Protein AF-A0A1B8P2P5-F1 (afdb_monomer_lite)

Radius of gyration: 18.65 Å; chains: 1; bounding box: 48×24×51 Å

Sequence (98 aa):
MAVMQATIVVDISASIAFFFLERNMPNTGIHSLWDAFYWTTSQLLTISSTMPNPVTTTGEIICLILDIYAITVVSTLAGMFSAFFYRRGEERDPLHKK

Organism: Halomonas elongata (NCBI:txid2746)

Structure (mmCIF, N/CA/C/O backbone):
data_AF-A0A1B8P2P5-F1
#
_entry.id   AF-A0A1B8P2P5-F1
#
loop_
_atom_site.group_PDB
_atom_site.id
_atom_site.type_symbol
_atom_site.label_atom_id
_atom_site.label_alt_id
_atom_site.label_comp_id
_atom_site.label_asym_id
_atom_site.label_entity_id
_atom_site.label_seq_id
_atom_site.pdbx_PDB_ins_code
_atom_site.Cartn_x
_atom_site.Cartn_y
_atom_site.Cartn_z
_atom_site.occupancy
_atom_site.B_iso_or_equiv
_atom_site.auth_seq_id
_atom_site.auth_comp_id
_atom_site.auth_asym_id
_atom_site.auth_atom_id
_atom_site.pdbx_PDB_model_num
ATOM 1 N N . MET A 1 1 ? 5.582 -8.278 -12.991 1.00 75.38 1 MET A N 1
ATOM 2 C CA . MET A 1 1 ? 4.450 -9.031 -12.400 1.00 75.38 1 MET A CA 1
ATOM 3 C C . MET A 1 1 ? 4.547 -9.141 -10.882 1.00 75.38 1 MET A C 1
ATOM 5 O O . MET A 1 1 ? 3.578 -8.778 -10.236 1.00 75.38 1 MET A O 1
ATOM 9 N N . ALA A 1 2 ? 5.694 -9.534 -10.308 1.00 90.12 2 ALA A N 1
ATOM 10 C CA . ALA A 1 2 ? 5.848 -9.679 -8.851 1.00 90.12 2 ALA A CA 1
ATOM 11 C C . ALA A 1 2 ? 5.511 -8.409 -8.039 1.00 90.12 2 ALA A C 1
ATOM 13 O O . ALA A 1 2 ? 4.760 -8.497 -7.077 1.00 90.12 2 ALA A O 1
ATOM 14 N N . VAL A 1 3 ? 5.994 -7.227 -8.455 1.00 92.25 3 VAL A N 1
ATOM 15 C CA . VAL A 1 3 ? 5.692 -5.957 -7.758 1.00 92.25 3 VAL A CA 1
ATOM 16 C C . VAL A 1 3 ? 4.191 -5.671 -7.748 1.00 92.25 3 VAL A C 1
ATOM 18 O O . VAL A 1 3 ? 3.643 -5.405 -6.695 1.00 92.25 3 VAL A O 1
ATOM 21 N N . MET A 1 4 ? 3.513 -5.820 -8.889 1.00 92.38 4 MET A N 1
ATOM 22 C CA . MET A 1 4 ? 2.063 -5.618 -8.992 1.00 92.38 4 MET A CA 1
ATOM 23 C C . MET A 1 4 ? 1.281 -6.562 -8.069 1.00 92.38 4 MET A C 1
ATOM 25 O O . MET A 1 4 ? 0.372 -6.128 -7.372 1.00 92.38 4 MET A O 1
ATOM 29 N N . GLN A 1 5 ? 1.648 -7.846 -8.034 1.00 95.31 5 GLN A N 1
ATOM 30 C CA . GLN A 1 5 ? 1.027 -8.817 -7.128 1.00 95.31 5 GLN A CA 1
ATOM 31 C C . GLN A 1 5 ? 1.273 -8.446 -5.663 1.00 95.31 5 GLN A C 1
ATOM 33 O O . GLN A 1 5 ? 0.341 -8.478 -4.867 1.00 95.31 5 GLN A O 1
ATOM 38 N N . ALA A 1 6 ? 2.501 -8.046 -5.320 1.00 95.31 6 ALA A N 1
ATOM 39 C CA . ALA A 1 6 ? 2.830 -7.575 -3.982 1.00 95.31 6 ALA A CA 1
ATOM 40 C C . ALA A 1 6 ? 2.013 -6.329 -3.609 1.00 95.31 6 ALA A C 1
ATOM 42 O O . ALA A 1 6 ? 1.470 -6.286 -2.514 1.00 95.31 6 ALA A O 1
ATOM 43 N N . THR A 1 7 ? 1.850 -5.365 -4.521 1.00 96.12 7 THR A N 1
ATOM 44 C CA . THR A 1 7 ? 1.037 -4.162 -4.291 1.00 96.12 7 THR A CA 1
ATOM 45 C C . THR A 1 7 ? -0.426 -4.509 -4.045 1.00 96.12 7 THR A C 1
ATOM 47 O O . THR A 1 7 ? -1.008 -3.979 -3.110 1.00 96.12 7 THR A O 1
ATOM 50 N N . ILE A 1 8 ? -1.003 -5.446 -4.806 1.00 96.88 8 ILE A N 1
ATOM 51 C CA . ILE A 1 8 ? -2.383 -5.915 -4.586 1.00 96.88 8 ILE A CA 1
ATOM 52 C C . ILE A 1 8 ? -2.529 -6.574 -3.208 1.00 96.88 8 ILE A C 1
ATOM 54 O O . ILE A 1 8 ? -3.499 -6.319 -2.498 1.00 96.88 8 ILE A O 1
ATOM 58 N N . VAL A 1 9 ? -1.568 -7.412 -2.809 1.00 97.31 9 VAL A N 1
ATOM 59 C CA . VAL A 1 9 ? -1.581 -8.050 -1.483 1.00 97.31 9 VAL A CA 1
ATOM 60 C C . VAL A 1 9 ? -1.461 -7.005 -0.374 1.00 97.31 9 VAL A C 1
ATOM 62 O O . VAL A 1 9 ? -2.213 -7.071 0.597 1.00 97.31 9 VAL A O 1
ATOM 65 N N . VAL A 1 10 ? -0.561 -6.029 -0.529 1.00 97.12 10 VAL A N 1
ATOM 66 C CA . VAL A 1 10 ? -0.405 -4.910 0.409 1.00 97.12 10 VAL A CA 1
ATOM 67 C C . VAL A 1 10 ? -1.712 -4.129 0.519 1.00 97.12 10 VAL A C 1
ATOM 69 O O . VAL A 1 10 ? -2.185 -3.952 1.637 1.00 97.12 10 VAL A O 1
ATOM 72 N N . ASP A 1 11 ? -2.339 -3.763 -0.600 1.00 97.31 11 ASP A N 1
ATOM 73 C CA . ASP A 1 11 ? -3.597 -3.006 -0.624 1.00 97.31 11 ASP A CA 1
ATOM 74 C C . ASP A 1 11 ? -4.717 -3.730 0.128 1.00 97.31 11 ASP A C 1
ATOM 76 O O . ASP A 1 11 ? -5.290 -3.193 1.075 1.00 97.31 11 ASP A O 1
ATOM 80 N N . ILE A 1 12 ? -4.963 -4.999 -0.212 1.00 97.81 12 ILE A N 1
ATOM 81 C CA . ILE A 1 12 ? -6.003 -5.808 0.437 1.00 97.81 12 ILE A CA 1
ATOM 82 C C . ILE A 1 12 ? -5.708 -5.968 1.934 1.00 97.81 12 ILE A C 1
ATOM 84 O O . ILE A 1 12 ? -6.603 -5.810 2.764 1.00 97.81 12 ILE A O 1
ATOM 88 N N . SER A 1 13 ? -4.457 -6.264 2.301 1.00 97.38 13 SER A N 1
ATOM 89 C CA . SER A 1 13 ? -4.075 -6.453 3.706 1.00 97.38 13 SER A CA 1
ATOM 90 C C . SER A 1 13 ? -4.219 -5.169 4.529 1.00 97.38 13 SER A C 1
ATOM 92 O O . SER A 1 13 ? -4.758 -5.211 5.637 1.00 97.38 13 SER A O 1
ATOM 94 N N . ALA A 1 14 ? -3.818 -4.025 3.969 1.00 96.19 14 ALA A N 1
ATOM 95 C CA . ALA A 1 14 ? -3.946 -2.722 4.600 1.00 96.19 14 ALA A CA 1
ATOM 96 C C . ALA A 1 14 ? -5.416 -2.314 4.719 1.00 96.19 14 ALA A C 1
ATOM 98 O O . ALA A 1 14 ? -5.831 -1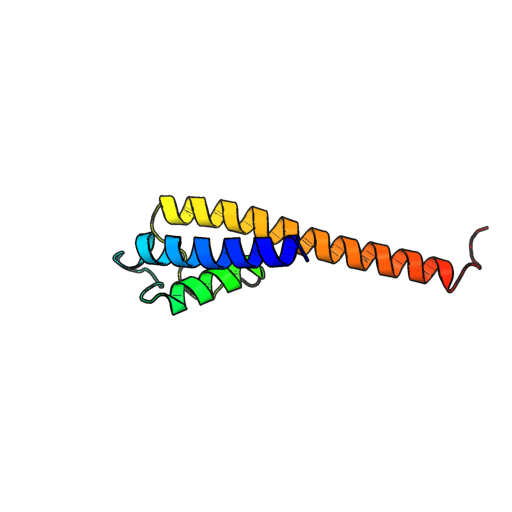.887 5.790 1.00 96.19 14 ALA A O 1
ATOM 99 N N . SER A 1 15 ? -6.223 -2.524 3.674 1.00 96.62 15 SER A N 1
ATOM 100 C C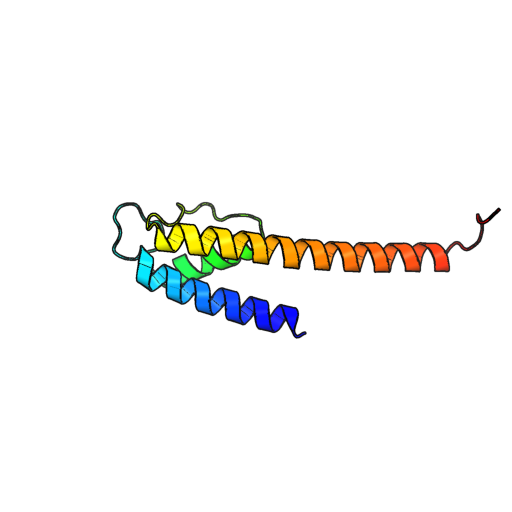A . SER A 1 15 ? -7.667 -2.246 3.682 1.00 96.62 15 SER A CA 1
ATOM 101 C C . SER A 1 15 ? -8.360 -2.962 4.839 1.00 96.62 15 SER A C 1
ATOM 103 O O . SER A 1 15 ? -9.132 -2.372 5.594 1.00 96.62 15 SER A O 1
ATO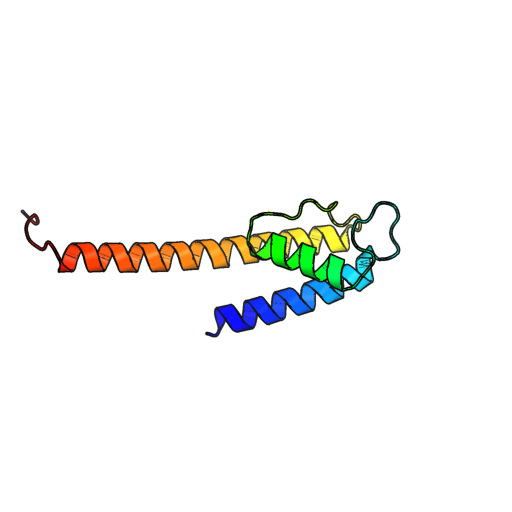M 105 N N . ILE A 1 16 ? -8.051 -4.251 5.009 1.00 96.25 16 ILE A N 1
ATOM 106 C CA . ILE A 1 16 ? -8.599 -5.068 6.092 1.00 96.25 16 ILE A CA 1
ATOM 107 C C . ILE A 1 16 ? -8.116 -4.542 7.450 1.00 96.25 16 ILE A C 1
ATOM 109 O O . ILE A 1 16 ? -8.927 -4.395 8.365 1.00 96.25 16 ILE A O 1
ATOM 113 N N . ALA A 1 17 ? -6.823 -4.230 7.584 1.00 94.94 17 ALA A N 1
ATOM 114 C CA . ALA A 1 17 ? -6.264 -3.685 8.818 1.00 94.94 17 ALA A CA 1
ATOM 115 C C . ALA A 1 17 ? -6.938 -2.360 9.212 1.00 94.94 17 ALA A C 1
ATOM 117 O O . ALA A 1 17 ? -7.432 -2.242 10.332 1.00 94.94 17 ALA A O 1
ATOM 118 N N . PHE A 1 18 ? -7.041 -1.402 8.288 1.00 95.12 18 PHE A N 1
ATOM 119 C CA . PHE A 1 18 ? -7.696 -0.118 8.532 1.00 95.12 18 PHE A CA 1
ATOM 120 C C . PHE A 1 18 ? -9.172 -0.278 8.873 1.00 95.12 18 PHE A C 1
ATOM 122 O O . PHE A 1 18 ? -9.642 0.361 9.809 1.00 95.12 18 PHE A O 1
ATOM 129 N N . PHE A 1 19 ? -9.897 -1.180 8.209 1.00 95.19 19 PHE A N 1
ATOM 130 C CA . PHE A 1 19 ? -11.286 -1.444 8.572 1.00 95.19 19 PHE A CA 1
ATOM 131 C C . PHE A 1 19 ? -11.429 -1.915 10.026 1.00 95.19 19 PHE A C 1
ATOM 133 O O . PHE A 1 19 ? -12.307 -1.439 10.740 1.00 95.19 19 PHE A O 1
ATOM 140 N N . PHE A 1 20 ? -10.578 -2.827 10.502 1.00 93.38 20 PHE A N 1
ATOM 141 C CA . PHE A 1 20 ? -10.672 -3.301 11.887 1.00 93.38 20 PHE A CA 1
ATOM 142 C C . PHE A 1 20 ? -10.188 -2.280 12.919 1.00 93.38 20 PHE A C 1
ATOM 144 O O . PHE A 1 20 ? -10.745 -2.241 14.018 1.00 93.38 20 PHE A O 1
ATOM 151 N N . LEU A 1 21 ? -9.184 -1.471 12.577 1.00 91.00 21 LEU A N 1
ATOM 152 C CA . LEU A 1 21 ? -8.605 -0.471 13.474 1.00 91.00 21 LEU A CA 1
ATOM 153 C C . LEU A 1 21 ? -9.478 0.783 13.594 1.00 91.00 21 LEU A C 1
ATOM 155 O O . LEU A 1 21 ? -9.639 1.311 14.690 1.00 91.00 21 LEU A O 1
ATOM 159 N N . GLU A 1 22 ? -10.068 1.243 12.491 1.00 92.00 22 GLU A N 1
ATOM 160 C CA . GLU A 1 22 ? -10.670 2.576 12.415 1.00 92.00 22 GLU A CA 1
ATOM 161 C C . GLU A 1 22 ? -12.197 2.577 12.518 1.00 92.00 22 GLU A C 1
ATOM 163 O O . GLU A 1 22 ? -12.743 3.546 13.033 1.00 92.00 22 GLU A O 1
ATOM 168 N N . ARG A 1 23 ? -12.910 1.505 12.126 1.00 89.75 23 ARG A N 1
ATOM 169 C CA . ARG A 1 23 ? -14.387 1.521 11.958 1.00 89.75 23 ARG A CA 1
ATOM 170 C C . ARG A 1 23 ? -15.214 1.995 13.156 1.00 89.75 23 ARG A C 1
ATOM 172 O O . ARG A 1 23 ? -16.362 2.391 12.986 1.00 89.75 23 ARG A O 1
ATOM 179 N N . ASN A 1 24 ? -14.664 1.890 14.364 1.00 88.81 24 ASN A N 1
ATOM 180 C CA . ASN A 1 24 ? -15.348 2.227 15.613 1.00 88.81 24 ASN A CA 1
ATOM 181 C C . ASN A 1 24 ? -14.893 3.571 16.204 1.00 88.81 24 ASN A C 1
ATOM 183 O O . ASN A 1 24 ? -15.361 3.946 17.279 1.00 88.81 24 ASN A O 1
ATOM 187 N N . MET A 1 25 ? -13.965 4.275 15.553 1.00 88.38 25 MET A N 1
ATOM 188 C CA . MET A 1 25 ? -13.432 5.523 16.079 1.00 88.38 25 MET A CA 1
ATOM 189 C C . MET A 1 25 ? -14.338 6.715 15.739 1.00 88.38 25 MET A C 1
ATOM 191 O O . MET A 1 25 ? -14.858 6.806 14.625 1.00 88.38 25 MET A O 1
ATOM 195 N N . PRO A 1 26 ? -14.521 7.670 16.668 1.00 81.81 26 PRO A N 1
ATOM 196 C CA . PRO A 1 26 ? -15.221 8.906 16.369 1.00 81.81 26 PRO A CA 1
ATOM 197 C C . PRO A 1 26 ? -14.394 9.734 15.377 1.00 81.81 26 PRO A C 1
ATOM 199 O O . PRO A 1 26 ? -13.173 9.807 15.490 1.00 81.81 26 PRO A O 1
ATOM 202 N N . ASN A 1 27 ? -15.073 10.383 14.428 1.00 82.44 27 ASN A N 1
ATOM 203 C CA . ASN A 1 27 ? -14.481 11.217 13.370 1.00 82.44 27 ASN A CA 1
ATOM 204 C C . ASN A 1 27 ? -13.619 10.478 12.328 1.00 82.44 27 ASN A C 1
ATOM 206 O O . ASN A 1 27 ? -12.931 11.133 11.546 1.00 82.44 27 ASN A O 1
ATOM 210 N N . THR A 1 28 ? -13.668 9.145 12.274 1.00 87.81 28 THR A N 1
ATOM 211 C CA . THR A 1 28 ? -13.072 8.401 11.157 1.00 87.81 28 THR A CA 1
ATOM 212 C C . THR A 1 28 ? -13.894 8.578 9.878 1.00 87.81 28 THR A C 1
ATOM 214 O O . THR A 1 28 ? -15.117 8.694 9.936 1.00 87.81 28 THR A O 1
ATOM 217 N N . GLY A 1 29 ? -13.233 8.561 8.718 1.00 86.88 29 GLY A N 1
ATOM 218 C CA . GLY A 1 29 ? -13.904 8.423 7.421 1.00 86.88 29 GLY A CA 1
ATOM 219 C C . GLY A 1 29 ? -14.197 6.971 7.032 1.00 86.88 29 GLY A C 1
ATOM 220 O O . GLY A 1 29 ? -14.891 6.729 6.050 1.00 86.88 29 GLY A O 1
ATOM 221 N N . ILE A 1 30 ? -13.646 5.999 7.764 1.00 91.94 30 ILE A N 1
ATOM 222 C CA . ILE A 1 30 ? -13.684 4.581 7.400 1.00 91.94 30 ILE A CA 1
ATOM 223 C C . ILE A 1 30 ? -14.843 3.905 8.136 1.00 91.94 30 ILE A C 1
ATOM 225 O O . ILE A 1 30 ? -14.715 3.560 9.307 1.00 91.94 30 ILE A O 1
ATOM 229 N N . HIS A 1 31 ? -15.974 3.685 7.459 1.00 91.38 31 HIS A N 1
ATOM 230 C CA . HIS A 1 31 ? -17.152 3.031 8.054 1.00 91.38 31 HIS A CA 1
ATOM 231 C C . HIS A 1 31 ? -17.445 1.648 7.462 1.00 91.38 31 HIS A C 1
ATOM 233 O O . HIS A 1 31 ? -18.050 0.795 8.114 1.00 91.38 31 HIS A O 1
ATOM 239 N N . SER A 1 32 ? -16.986 1.397 6.241 1.00 93.31 32 SER A N 1
ATOM 240 C CA . SER A 1 32 ? -17.136 0.135 5.528 1.00 93.31 32 SER A CA 1
ATOM 241 C C . SER A 1 32 ? -15.794 -0.382 5.005 1.00 93.31 32 SER A C 1
ATOM 243 O O . SER A 1 32 ? -14.801 0.341 4.937 1.00 93.31 32 SER A O 1
ATOM 245 N N . LEU A 1 33 ? -15.762 -1.657 4.602 1.00 93.75 33 LEU A N 1
ATOM 246 C CA . LEU A 1 33 ? -14.596 -2.232 3.921 1.00 93.75 33 LEU A CA 1
ATOM 247 C C . LEU A 1 33 ? -14.282 -1.506 2.608 1.00 93.75 33 LEU A C 1
ATOM 249 O O . LEU A 1 33 ? -13.121 -1.425 2.219 1.00 93.75 33 LEU A O 1
ATOM 253 N N . TRP A 1 34 ? -15.310 -0.979 1.939 1.00 95.06 34 TRP A N 1
ATOM 254 C CA . TRP A 1 34 ? -15.135 -0.217 0.711 1.00 95.06 34 TRP A CA 1
ATOM 255 C C . TRP A 1 34 ? -14.445 1.122 0.968 1.00 95.06 34 TRP A C 1
ATOM 257 O O . TRP A 1 34 ? -13.549 1.483 0.216 1.00 95.06 34 TRP A O 1
ATOM 267 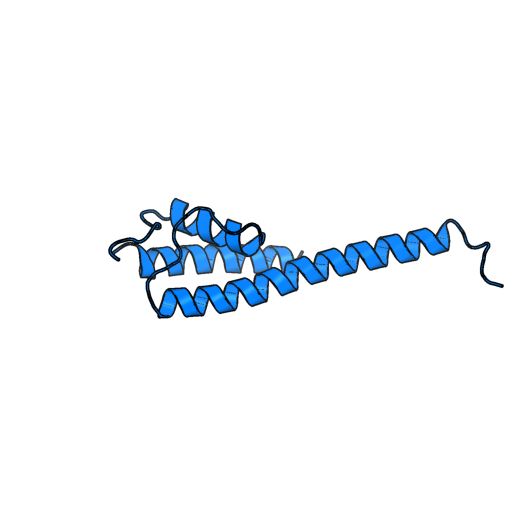N N . ASP A 1 35 ? -14.797 1.810 2.056 1.00 94.00 35 ASP A N 1
ATOM 268 C CA . ASP A 1 35 ? -14.150 3.072 2.432 1.00 94.00 35 ASP A CA 1
ATOM 269 C C . ASP A 1 35 ? -12.670 2.848 2.756 1.00 94.00 35 ASP A C 1
ATOM 271 O O . ASP A 1 35 ? -11.815 3.612 2.316 1.00 94.00 35 ASP A O 1
ATOM 275 N N . ALA A 1 36 ? -12.357 1.761 3.474 1.00 95.12 36 ALA A N 1
ATOM 276 C CA . ALA A 1 36 ? -10.979 1.388 3.776 1.00 95.12 36 ALA A CA 1
ATOM 277 C C . ALA A 1 36 ? -10.182 1.090 2.498 1.00 95.12 36 ALA A C 1
ATOM 279 O O . ALA A 1 36 ? -9.083 1.611 2.341 1.00 95.12 36 ALA A O 1
ATOM 280 N N . PHE A 1 37 ? -10.755 0.303 1.582 1.00 96.56 37 PHE A N 1
ATOM 281 C CA . PHE A 1 37 ? -10.131 -0.029 0.300 1.00 96.56 37 PHE A CA 1
ATOM 282 C C . PHE A 1 37 ? -9.925 1.203 -0.579 1.00 96.56 37 PHE A C 1
ATOM 284 O O . PHE A 1 37 ? -8.831 1.449 -1.073 1.00 96.56 37 PHE A O 1
ATOM 291 N N . TYR A 1 38 ? -10.953 2.037 -0.726 1.00 95.38 38 TYR A N 1
ATOM 292 C CA . TYR A 1 38 ? -10.848 3.283 -1.475 1.00 95.38 38 TYR A CA 1
ATOM 293 C C . TYR A 1 38 ? -9.757 4.198 -0.902 1.00 95.38 38 TYR A C 1
ATOM 295 O O . TYR A 1 38 ? -8.963 4.766 -1.661 1.00 95.38 38 TYR A O 1
ATOM 303 N N . TRP A 1 39 ? -9.687 4.316 0.427 1.00 95.12 39 TRP A N 1
ATOM 304 C CA . TRP A 1 39 ? -8.659 5.099 1.101 1.00 95.12 39 TRP A CA 1
ATOM 305 C C . TRP A 1 39 ? -7.257 4.531 0.833 1.00 95.12 39 TRP A C 1
ATOM 307 O O . TRP A 1 39 ? -6.401 5.261 0.333 1.00 95.12 39 TRP A O 1
ATOM 317 N N . THR A 1 40 ? -7.018 3.234 1.068 1.00 96.00 40 THR A N 1
ATOM 318 C CA . THR A 1 40 ? -5.685 2.625 0.892 1.00 96.00 40 THR A CA 1
ATOM 319 C C . THR A 1 40 ? -5.223 2.636 -0.555 1.00 96.00 40 THR A C 1
ATOM 321 O O . THR A 1 40 ? -4.073 2.994 -0.817 1.00 96.00 40 THR A O 1
ATOM 324 N N . THR A 1 41 ? -6.104 2.320 -1.506 1.00 96.19 41 THR A N 1
ATOM 3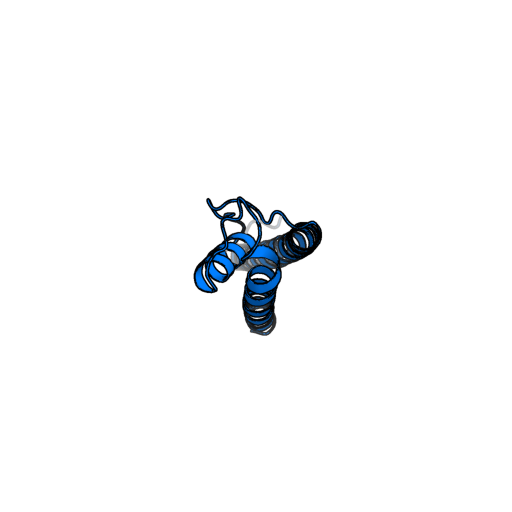25 C CA . THR A 1 41 ? -5.774 2.380 -2.932 1.00 96.19 41 THR A CA 1
ATOM 326 C C . THR A 1 41 ? -5.387 3.808 -3.333 1.00 96.19 41 THR A C 1
ATOM 328 O O . THR A 1 41 ? -4.422 3.997 -4.074 1.00 96.19 41 THR A O 1
ATOM 331 N N . SER A 1 42 ? -6.077 4.831 -2.814 1.00 94.94 42 SER A N 1
ATOM 332 C CA . SER A 1 42 ? -5.750 6.239 -3.092 1.00 94.94 42 SER A CA 1
ATOM 333 C C . SER A 1 42 ? -4.375 6.645 -2.549 1.00 94.94 42 SER A C 1
ATOM 335 O O . SER A 1 42 ? -3.644 7.373 -3.231 1.00 94.94 42 SER A O 1
ATOM 337 N N . GLN A 1 43 ? -3.991 6.140 -1.369 1.00 94.44 43 GLN A N 1
ATOM 338 C CA . GLN A 1 43 ? -2.646 6.342 -0.817 1.00 94.44 43 GLN A CA 1
ATOM 339 C C . GLN A 1 43 ? -1.579 5.635 -1.664 1.00 94.44 43 GLN A C 1
ATOM 341 O O . GLN A 1 43 ? -0.581 6.249 -2.038 1.00 94.44 43 GLN A O 1
ATOM 346 N N . LEU A 1 44 ? -1.809 4.373 -2.052 1.00 96.00 44 LEU A N 1
ATOM 347 C CA . LEU A 1 44 ? -0.877 3.605 -2.891 1.00 96.00 44 LEU A CA 1
ATOM 348 C C . LEU A 1 44 ? -0.663 4.229 -4.276 1.00 96.00 44 LEU A C 1
ATOM 350 O O . LEU A 1 44 ? 0.424 4.118 -4.844 1.00 96.00 44 LEU A O 1
ATOM 354 N N . LEU A 1 45 ? -1.681 4.904 -4.811 1.00 95.00 45 LEU A N 1
ATOM 355 C CA . LEU A 1 45 ? -1.602 5.662 -6.061 1.00 95.00 45 LEU A CA 1
ATOM 356 C C . LEU A 1 45 ? -1.011 7.066 -5.890 1.00 95.00 45 LEU A C 1
ATOM 358 O O . LEU A 1 45 ? -0.854 7.777 -6.881 1.00 95.00 45 LEU A O 1
ATOM 362 N N . THR A 1 46 ? -0.658 7.476 -4.670 1.00 94.56 46 THR A N 1
ATOM 363 C CA . THR A 1 46 ? -0.042 8.774 -4.326 1.00 94.56 46 THR A CA 1
ATOM 364 C C . THR A 1 46 ? -0.892 10.012 -4.638 1.00 94.56 46 THR A C 1
ATOM 366 O O . THR A 1 46 ? -0.404 11.135 -4.552 1.00 94.56 46 THR A O 1
ATOM 369 N N . ILE A 1 47 ? -2.175 9.830 -4.966 1.00 92.12 47 ILE A N 1
ATOM 370 C CA . ILE A 1 47 ? -3.131 10.937 -5.153 1.00 92.12 47 ILE A CA 1
ATOM 371 C C . ILE A 1 47 ? -3.594 11.473 -3.792 1.00 92.12 47 ILE A C 1
ATOM 373 O O . ILE A 1 47 ? -3.918 12.652 -3.671 1.00 92.12 47 ILE A O 1
ATOM 377 N N . SER A 1 48 ? -3.545 10.616 -2.768 1.00 87.06 48 SER A N 1
ATOM 378 C CA . SER A 1 48 ? -4.179 10.803 -1.470 1.00 87.06 48 SER A CA 1
ATOM 379 C C . SER A 1 48 ? -5.706 10.846 -1.568 1.00 87.06 48 SER A C 1
ATOM 381 O O . SER A 1 48 ? -6.281 11.407 -2.500 1.00 87.06 48 SER A O 1
ATOM 383 N N . SER A 1 49 ? -6.399 10.237 -0.610 1.00 88.88 49 SER A N 1
ATOM 384 C CA . SER A 1 49 ? -7.865 10.307 -0.588 1.00 88.88 49 SER A CA 1
ATOM 385 C C . SER A 1 49 ? -8.355 11.696 -0.141 1.00 88.88 49 SER A C 1
ATOM 387 O O . SER A 1 49 ? -7.657 12.411 0.578 1.00 88.88 49 SER A O 1
ATOM 389 N N . THR A 1 50 ? -9.589 12.061 -0.502 1.00 88.00 50 THR A N 1
ATOM 390 C CA . THR A 1 50 ? -10.294 13.218 0.089 1.00 88.00 50 THR A CA 1
ATOM 391 C C . THR A 1 50 ? -10.951 12.890 1.432 1.00 88.00 50 THR A C 1
ATOM 393 O O . THR A 1 50 ? -11.595 13.751 2.030 1.00 88.00 50 THR A O 1
ATOM 396 N N . MET A 1 51 ? -10.866 11.635 1.878 1.00 90.50 51 MET A N 1
ATOM 397 C CA . MET A 1 51 ? -11.415 11.201 3.154 1.00 90.50 51 MET A CA 1
ATOM 398 C C . MET A 1 51 ? -10.482 11.598 4.308 1.00 90.50 51 MET A C 1
ATOM 400 O O . MET A 1 51 ? -9.274 11.735 4.102 1.00 90.50 51 MET A O 1
ATOM 404 N N . PRO A 1 52 ? -11.016 11.750 5.534 1.00 88.25 52 PRO A N 1
ATOM 405 C CA . PRO A 1 52 ? -10.200 11.942 6.727 1.00 88.25 52 PRO A CA 1
ATOM 406 C C . PRO A 1 52 ? -9.146 10.844 6.891 1.00 88.25 52 PRO A C 1
ATOM 408 O O . PRO A 1 52 ? -9.403 9.674 6.599 1.00 88.25 52 PRO A O 1
ATOM 411 N N . ASN A 1 53 ? -7.977 11.226 7.403 1.00 88.56 53 ASN A N 1
ATOM 412 C CA . ASN A 1 53 ? -6.932 10.271 7.745 1.00 88.56 53 ASN A CA 1
ATOM 413 C C . ASN A 1 53 ? -7.347 9.384 8.938 1.00 88.56 53 ASN A C 1
ATOM 415 O O . ASN A 1 53 ? -8.156 9.815 9.766 1.00 88.56 53 ASN A O 1
ATOM 419 N N . PRO A 1 54 ? -6.778 8.167 9.039 1.00 87.88 54 PRO A N 1
ATOM 420 C CA . PRO A 1 54 ? -6.894 7.298 10.206 1.00 87.88 54 PRO A CA 1
ATOM 421 C C . PRO A 1 54 ? -6.573 8.063 11.492 1.00 87.88 54 PRO A C 1
ATOM 423 O O . PRO A 1 54 ? -5.617 8.835 11.523 1.00 87.88 54 PRO A O 1
ATOM 426 N N . VAL A 1 55 ? -7.370 7.856 12.540 1.00 91.50 55 VAL A N 1
ATOM 427 C CA . VAL A 1 55 ? -7.244 8.596 13.807 1.00 91.50 55 VAL A CA 1
ATOM 428 C C . VAL A 1 55 ? -6.577 7.774 14.907 1.00 91.50 55 VAL A C 1
ATOM 430 O O . VAL A 1 55 ? -6.228 8.313 15.957 1.00 91.50 55 VAL A O 1
ATOM 433 N N . THR A 1 56 ? -6.408 6.463 14.712 1.00 92.31 56 THR A N 1
ATOM 434 C CA . THR A 1 56 ? -5.680 5.625 15.667 1.00 92.31 56 THR A CA 1
ATOM 435 C C . THR A 1 56 ? -4.176 5.754 15.465 1.00 92.31 56 THR A C 1
ATOM 437 O O . THR A 1 56 ? -3.683 5.728 14.342 1.00 92.31 56 THR A O 1
ATOM 440 N N . THR A 1 57 ? -3.410 5.775 16.560 1.00 92.69 57 THR A N 1
ATOM 441 C CA . THR A 1 57 ? -1.936 5.804 16.497 1.00 92.69 57 THR A CA 1
ATOM 442 C C . THR A 1 57 ? -1.367 4.623 15.704 1.00 92.69 57 THR A C 1
ATOM 444 O O . THR A 1 57 ? -0.387 4.758 14.977 1.00 92.69 57 THR A O 1
ATOM 447 N N . THR A 1 58 ? -1.985 3.443 15.809 1.00 91.38 58 THR A N 1
ATOM 448 C CA . THR A 1 58 ? -1.587 2.280 15.004 1.00 91.38 58 THR A CA 1
ATOM 449 C C . THR A 1 58 ? -1.899 2.488 13.522 1.00 91.38 58 THR A C 1
ATOM 451 O O . THR A 1 58 ? -1.062 2.158 12.684 1.00 91.38 58 THR A O 1
ATOM 454 N N . GLY A 1 59 ? -3.059 3.062 13.192 1.00 92.44 59 GLY A N 1
ATOM 455 C CA . GLY A 1 59 ? -3.427 3.434 11.828 1.00 92.44 59 GLY A CA 1
ATOM 456 C C . GLY A 1 59 ? -2.462 4.452 11.219 1.00 92.44 59 GLY A C 1
ATOM 457 O O . GLY A 1 59 ? -2.020 4.266 10.088 1.00 92.44 59 GLY A O 1
ATOM 458 N N . GLU A 1 60 ? -2.049 5.463 11.981 1.00 93.44 60 GLU A N 1
ATOM 459 C CA . GLU A 1 60 ? -1.052 6.454 11.554 1.00 93.44 60 GLU A CA 1
ATOM 460 C C . GLU A 1 60 ? 0.308 5.811 11.237 1.00 93.44 60 GLU A C 1
ATOM 462 O O . GLU A 1 60 ? 0.914 6.107 10.208 1.00 93.44 60 GLU A O 1
ATOM 467 N N . ILE A 1 61 ? 0.783 4.877 12.070 1.00 95.69 61 ILE A N 1
ATOM 468 C CA . ILE A 1 61 ? 2.043 4.156 11.814 1.00 95.69 61 ILE A CA 1
ATOM 469 C C . ILE A 1 61 ? 1.945 3.318 10.534 1.00 95.69 61 ILE A C 1
ATOM 471 O O . ILE A 1 61 ? 2.872 3.320 9.722 1.00 95.69 61 ILE A O 1
ATOM 475 N N . ILE A 1 62 ? 0.829 2.610 10.335 1.00 94.69 62 ILE A N 1
ATOM 476 C CA . ILE A 1 62 ? 0.600 1.827 9.113 1.00 94.69 62 ILE A CA 1
ATOM 477 C C . ILE A 1 62 ? 0.548 2.754 7.895 1.00 94.69 62 ILE A C 1
ATOM 479 O O . ILE A 1 62 ? 1.147 2.421 6.875 1.00 94.69 62 ILE A O 1
ATOM 483 N N . CYS A 1 63 ? -0.097 3.919 8.008 1.00 93.94 63 CYS A N 1
ATOM 484 C CA . CYS A 1 63 ? -0.143 4.936 6.956 1.00 93.94 63 CYS A CA 1
ATOM 485 C C . CYS A 1 63 ? 1.268 5.345 6.525 1.00 93.94 63 CYS A C 1
ATOM 487 O O . CYS A 1 63 ? 1.598 5.242 5.348 1.00 93.94 63 CYS A O 1
ATOM 489 N N . LEU A 1 64 ? 2.139 5.699 7.476 1.00 95.12 64 LEU A N 1
ATOM 490 C CA . LEU A 1 64 ? 3.518 6.098 7.177 1.00 95.12 64 LEU A CA 1
ATOM 491 C C . LEU A 1 64 ? 4.303 5.005 6.438 1.00 95.12 64 LEU A C 1
ATOM 493 O O . LEU A 1 64 ? 5.041 5.289 5.495 1.00 95.12 64 LEU A O 1
ATOM 497 N N . ILE A 1 65 ? 4.147 3.745 6.850 1.00 96.38 65 ILE A N 1
ATOM 498 C CA . ILE A 1 65 ? 4.803 2.608 6.189 1.00 96.38 65 ILE A CA 1
ATOM 499 C C . ILE A 1 65 ? 4.261 2.426 4.764 1.00 96.38 65 ILE A C 1
ATOM 501 O O . ILE A 1 65 ? 5.035 2.183 3.833 1.00 96.38 65 ILE A O 1
ATOM 505 N N . LEU A 1 66 ? 2.945 2.554 4.592 1.00 96.00 66 LEU A N 1
ATOM 506 C CA . LEU A 1 66 ? 2.268 2.423 3.305 1.00 96.00 66 LEU A CA 1
ATOM 507 C C . LEU A 1 66 ? 2.709 3.520 2.325 1.00 96.00 66 LEU A C 1
ATOM 509 O O . LEU A 1 66 ? 2.983 3.217 1.165 1.00 96.00 66 LEU A O 1
ATOM 513 N N . ASP A 1 67 ? 2.868 4.754 2.802 1.00 95.56 67 ASP A N 1
ATOM 514 C CA . ASP A 1 67 ? 3.314 5.895 1.998 1.00 95.56 67 ASP A CA 1
ATOM 515 C C . ASP A 1 67 ? 4.761 5.716 1.508 1.00 95.56 67 ASP A C 1
ATOM 517 O O . ASP A 1 67 ? 5.059 5.932 0.329 1.00 95.56 67 ASP A O 1
ATOM 521 N N . ILE A 1 68 ? 5.667 5.241 2.375 1.00 97.06 68 ILE A N 1
ATOM 522 C CA . ILE A 1 68 ? 7.057 4.921 1.994 1.00 97.06 68 ILE A CA 1
ATOM 523 C C . ILE A 1 68 ? 7.080 3.836 0.911 1.00 97.06 68 ILE A C 1
ATOM 525 O O . ILE A 1 68 ? 7.825 3.938 -0.073 1.00 97.06 68 ILE A O 1
ATOM 529 N N . TYR A 1 69 ? 6.257 2.798 1.069 1.00 96.81 69 TYR A N 1
ATOM 530 C CA . TYR A 1 69 ? 6.125 1.733 0.081 1.00 96.81 69 TYR A CA 1
ATOM 531 C C . TYR A 1 69 ? 5.585 2.266 -1.257 1.00 96.81 69 TYR A C 1
ATOM 533 O O . TYR A 1 69 ? 6.182 2.003 -2.305 1.00 96.81 69 TYR A O 1
ATOM 541 N N . ALA A 1 70 ? 4.509 3.056 -1.226 1.00 96.44 70 ALA A N 1
ATOM 542 C CA . ALA A 1 70 ? 3.857 3.622 -2.405 1.00 96.44 70 ALA A CA 1
ATOM 543 C C . ALA A 1 70 ? 4.820 4.481 -3.234 1.00 96.44 70 ALA A C 1
ATOM 545 O O . ALA A 1 70 ? 5.015 4.229 -4.427 1.00 96.44 70 ALA A O 1
ATOM 546 N N . ILE A 1 71 ? 5.502 5.435 -2.590 1.00 96.69 71 ILE A N 1
ATOM 547 C CA . ILE A 1 71 ? 6.481 6.312 -3.247 1.00 96.69 71 ILE A CA 1
ATOM 548 C C . ILE A 1 71 ? 7.611 5.491 -3.868 1.00 96.69 71 ILE A C 1
ATOM 550 O O . ILE A 1 71 ? 8.020 5.770 -4.998 1.00 96.69 71 ILE A O 1
ATOM 554 N N . THR A 1 72 ? 8.098 4.462 -3.173 1.00 96.62 72 THR A N 1
ATOM 555 C CA . THR A 1 72 ? 9.159 3.584 -3.686 1.00 96.62 72 THR A CA 1
ATOM 556 C C . THR A 1 72 ? 8.726 2.878 -4.970 1.00 96.62 72 THR A C 1
ATOM 558 O O . THR A 1 72 ? 9.460 2.887 -5.964 1.00 96.62 72 THR A O 1
ATOM 561 N N . VAL A 1 73 ? 7.524 2.294 -4.983 1.00 95.75 73 VAL A N 1
ATOM 562 C CA . VAL A 1 73 ? 6.984 1.577 -6.148 1.00 95.75 73 VAL A CA 1
ATOM 563 C C . VAL A 1 73 ? 6.761 2.529 -7.322 1.00 95.75 73 VAL A C 1
ATOM 565 O O . VAL A 1 73 ? 7.257 2.267 -8.421 1.00 95.75 73 VAL A O 1
ATOM 568 N N . VAL A 1 74 ? 6.074 3.652 -7.096 1.00 94.94 74 VAL A N 1
ATOM 569 C CA . VAL A 1 74 ? 5.760 4.636 -8.143 1.00 94.94 74 VAL A CA 1
ATOM 570 C C . VAL A 1 74 ? 7.035 5.255 -8.722 1.00 94.94 74 VAL A C 1
ATOM 572 O O . VAL A 1 74 ? 7.190 5.308 -9.943 1.00 94.94 74 VAL A O 1
ATOM 575 N N . SER A 1 75 ? 7.993 5.641 -7.875 1.00 95.81 75 SER A N 1
ATOM 576 C CA . SER A 1 75 ? 9.269 6.220 -8.322 1.00 95.81 75 SER A CA 1
ATOM 577 C C . SER A 1 75 ? 10.103 5.222 -9.120 1.00 95.81 75 SER A C 1
ATOM 579 O O . SER A 1 75 ? 10.703 5.582 -10.133 1.00 95.81 75 SER A O 1
ATOM 581 N N . THR A 1 76 ? 10.111 3.950 -8.710 1.00 95.75 76 THR A N 1
ATOM 582 C CA . THR A 1 76 ? 10.815 2.892 -9.446 1.00 95.75 76 THR A CA 1
ATOM 583 C C . THR A 1 76 ? 10.203 2.690 -10.829 1.00 95.75 76 THR A C 1
ATOM 585 O O . THR A 1 76 ? 10.935 2.641 -11.817 1.00 95.75 76 THR A O 1
ATOM 588 N N . LEU A 1 77 ? 8.871 2.635 -10.931 1.00 94.19 77 LEU A N 1
ATOM 589 C CA . LEU A 1 77 ? 8.175 2.526 -12.217 1.00 94.19 77 LEU A CA 1
ATOM 590 C C . LEU A 1 77 ? 8.482 3.724 -13.126 1.00 94.19 77 LEU A C 1
ATOM 592 O O . LEU A 1 77 ? 8.829 3.532 -14.292 1.00 94.19 77 LEU A O 1
ATOM 596 N N . ALA A 1 78 ? 8.432 4.947 -12.592 1.00 95.19 78 ALA A N 1
ATOM 597 C CA . ALA A 1 78 ? 8.804 6.153 -13.328 1.00 95.19 78 ALA A CA 1
ATOM 598 C C . ALA A 1 78 ? 10.266 6.102 -13.815 1.00 95.19 78 ALA A C 1
ATOM 600 O O . ALA A 1 78 ? 10.545 6.395 -14.979 1.00 95.19 78 ALA A O 1
ATOM 601 N N . GLY A 1 79 ? 11.193 5.659 -12.960 1.00 96.44 79 GLY A N 1
ATOM 602 C CA . GLY A 1 79 ? 12.602 5.467 -13.305 1.00 96.44 79 GLY A CA 1
ATOM 603 C C . GLY A 1 79 ? 12.813 4.430 -14.410 1.00 96.44 79 GLY A C 1
ATOM 604 O O . GLY A 1 79 ? 13.589 4.667 -15.335 1.00 96.44 79 GLY A O 1
ATOM 605 N N . MET A 1 80 ? 12.077 3.316 -14.375 1.00 95.81 80 MET A N 1
ATOM 606 C CA . MET A 1 80 ? 12.115 2.290 -15.423 1.00 95.81 80 MET A CA 1
ATOM 607 C C . MET A 1 80 ? 11.649 2.839 -16.774 1.00 95.81 80 MET A C 1
ATOM 609 O O . MET A 1 80 ? 12.304 2.591 -17.789 1.00 95.81 80 MET A O 1
ATOM 613 N N . PHE A 1 81 ? 10.554 3.605 -16.800 1.00 96.12 81 PHE A N 1
ATOM 614 C CA . PHE A 1 81 ? 10.091 4.260 -18.025 1.00 96.12 81 PHE A CA 1
ATOM 615 C C . PHE A 1 81 ? 11.109 5.278 -18.537 1.00 96.12 81 PHE A C 1
ATOM 617 O O . PHE A 1 81 ? 11.434 5.261 -19.722 1.00 96.12 81 PHE A O 1
ATOM 624 N N . SER A 1 82 ? 11.658 6.111 -17.651 1.00 96.19 82 SER A N 1
ATOM 625 C CA . SER A 1 82 ? 12.695 7.086 -17.999 1.00 96.19 82 SER A CA 1
ATOM 626 C C . SER A 1 82 ? 13.912 6.412 -18.640 1.00 96.19 82 SER A C 1
ATOM 628 O O . SER A 1 82 ? 14.295 6.765 -19.754 1.00 96.1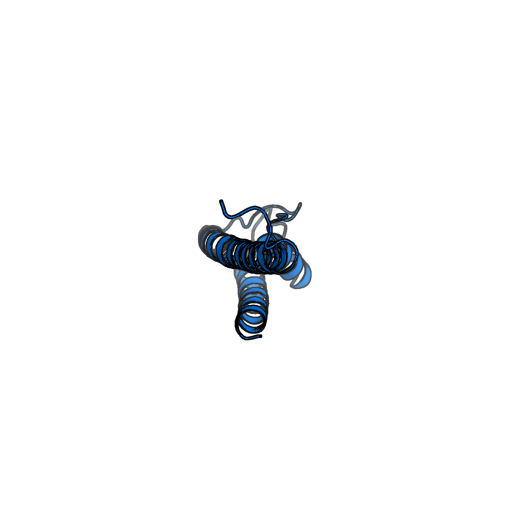9 82 SER A O 1
ATOM 630 N N . ALA A 1 83 ? 14.455 5.366 -18.011 1.00 95.69 83 ALA A N 1
ATOM 631 C CA . ALA A 1 83 ? 15.592 4.612 -18.539 1.00 95.69 83 ALA A CA 1
ATOM 632 C C . ALA A 1 83 ? 15.277 3.932 -19.883 1.00 95.69 83 ALA A C 1
ATOM 634 O O . ALA A 1 83 ? 16.109 3.926 -20.795 1.00 95.69 83 ALA A O 1
ATOM 635 N N . PHE A 1 84 ? 14.069 3.381 -20.031 1.00 94.88 84 PHE A N 1
ATOM 636 C CA . PHE A 1 84 ? 13.621 2.782 -21.284 1.00 94.88 84 PHE A CA 1
ATOM 637 C C . PHE A 1 84 ? 13.572 3.815 -22.415 1.00 94.88 84 PHE A C 1
ATOM 639 O O . PHE A 1 84 ? 14.154 3.585 -23.477 1.00 94.88 84 PHE A O 1
ATOM 646 N N . PHE A 1 85 ? 12.915 4.956 -22.196 1.00 93.88 85 PHE A N 1
ATOM 647 C CA . PHE A 1 85 ? 12.806 6.005 -23.209 1.00 93.88 85 PHE A CA 1
ATOM 648 C C . PHE A 1 85 ? 14.152 6.655 -23.515 1.00 93.88 85 PHE A C 1
ATOM 650 O O . PHE A 1 85 ? 14.433 6.903 -24.685 1.00 93.88 85 PHE A O 1
ATOM 657 N N . TYR A 1 86 ? 15.001 6.855 -22.507 1.00 92.56 86 TYR A N 1
ATOM 658 C CA . TYR A 1 86 ? 16.357 7.368 -22.681 1.00 92.56 86 TYR A CA 1
ATOM 659 C C . TYR A 1 86 ? 17.170 6.483 -23.633 1.00 92.56 86 TYR A C 1
ATOM 661 O O . TYR A 1 86 ? 17.661 6.956 -24.657 1.00 92.56 86 TYR A O 1
ATOM 669 N N . ARG A 1 87 ? 17.210 5.169 -23.373 1.00 91.88 87 ARG A N 1
ATOM 670 C CA . ARG A 1 87 ? 17.931 4.216 -24.230 1.00 91.88 87 ARG A CA 1
ATOM 671 C C . ARG A 1 87 ? 17.347 4.141 -25.642 1.00 91.88 87 ARG A C 1
ATOM 673 O O . ARG A 1 87 ? 18.087 4.111 -26.619 1.00 91.88 87 ARG A O 1
ATOM 680 N N . ARG A 1 88 ? 16.015 4.144 -25.767 1.00 90.50 88 ARG A N 1
ATOM 681 C CA . ARG A 1 88 ? 15.336 4.164 -27.076 1.00 90.50 88 ARG A CA 1
ATOM 682 C C . ARG A 1 88 ? 15.583 5.462 -27.844 1.00 90.50 88 ARG A C 1
ATOM 684 O O . ARG A 1 88 ? 15.543 5.435 -29.070 1.00 90.50 88 ARG A O 1
ATOM 691 N N . GLY A 1 89 ? 15.812 6.573 -27.148 1.00 89.19 89 GLY A N 1
ATOM 692 C CA . GLY A 1 89 ? 16.244 7.838 -27.735 1.00 89.19 89 GLY A CA 1
ATOM 693 C C . GLY A 1 89 ? 17.639 7.723 -28.344 1.00 89.19 89 GLY A C 1
ATOM 694 O O . GLY A 1 89 ? 17.793 7.994 -29.532 1.00 89.19 89 GLY A O 1
ATOM 695 N N . GLU A 1 90 ? 18.617 7.226 -27.577 1.00 88.25 90 GLU A N 1
ATOM 696 C CA . GLU A 1 90 ? 19.990 7.007 -28.071 1.00 88.25 90 GLU A CA 1
ATOM 697 C C . GLU A 1 90 ? 20.048 6.057 -29.282 1.00 88.25 90 GLU A C 1
ATOM 699 O O . GLU A 1 90 ? 20.808 6.295 -30.215 1.00 88.25 90 GLU A O 1
ATOM 704 N N . GLU A 1 91 ? 19.233 4.997 -29.304 1.00 86.81 91 GLU A N 1
ATOM 705 C CA . GLU A 1 91 ? 19.179 4.056 -30.435 1.00 86.81 91 GLU A CA 1
ATOM 706 C C . GLU A 1 91 ? 18.613 4.680 -31.725 1.00 86.81 91 GLU A C 1
ATOM 708 O O . GLU A 1 91 ? 18.959 4.240 -32.821 1.00 86.81 91 GLU A O 1
ATOM 713 N N . ARG A 1 92 ? 17.708 5.664 -31.616 1.00 81.31 92 ARG A N 1
ATOM 714 C CA . ARG A 1 92 ? 17.031 6.286 -32.771 1.00 81.31 92 ARG A CA 1
ATOM 715 C C . ARG A 1 92 ? 17.808 7.457 -33.362 1.00 81.31 92 ARG A C 1
ATOM 717 O O . ARG A 1 92 ? 17.622 7.732 -34.543 1.00 81.31 92 ARG A O 1
ATOM 724 N N . ASP A 1 93 ? 18.657 8.109 -32.573 1.00 74.25 93 ASP A N 1
ATOM 725 C CA . ASP A 1 93 ? 19.515 9.204 -33.026 1.00 74.25 93 ASP A CA 1
ATOM 726 C C . ASP A 1 93 ? 20.970 9.009 -32.554 1.00 74.25 93 ASP A C 1
ATOM 728 O O . ASP A 1 93 ? 21.439 9.687 -31.637 1.00 74.25 93 ASP A O 1
ATOM 732 N N . PRO A 1 94 ? 21.724 8.071 -33.163 1.00 63.28 94 PRO A N 1
ATOM 733 C CA . PRO A 1 94 ? 23.128 7.837 -32.813 1.00 63.28 94 PRO A CA 1
ATOM 734 C C . PRO A 1 94 ? 24.062 9.012 -33.183 1.00 63.28 94 PRO A C 1
ATOM 736 O O . PRO A 1 94 ? 25.264 8.953 -32.917 1.00 63.28 94 PRO A O 1
ATOM 739 N N . LEU A 1 95 ? 23.546 10.080 -33.801 1.00 62.50 95 LEU A N 1
ATOM 740 C CA . LEU A 1 95 ? 24.300 11.093 -34.540 1.00 62.50 95 LEU A CA 1
ATOM 741 C C . LEU A 1 95 ? 24.503 12.413 -33.776 1.00 62.50 95 LEU A C 1
ATOM 743 O O . LEU A 1 95 ? 24.350 13.479 -34.349 1.00 62.50 95 LEU A O 1
ATOM 747 N N . HIS A 1 96 ? 24.933 12.368 -32.511 1.00 58.25 96 HIS A N 1
ATOM 748 C CA . HIS A 1 96 ? 25.595 13.521 -31.859 1.00 58.25 96 HIS A CA 1
ATOM 749 C C . HIS A 1 96 ? 26.680 13.138 -30.832 1.00 58.25 96 HIS A C 1
ATOM 751 O O . HIS A 1 96 ? 27.124 13.986 -30.059 1.00 58.25 96 HIS A O 1
ATOM 757 N N . LYS A 1 97 ? 27.180 11.892 -30.841 1.00 54.19 97 LYS A N 1
ATOM 758 C CA . LYS A 1 97 ? 28.434 11.560 -30.139 1.00 54.19 97 LYS A CA 1
ATOM 759 C C . LYS A 1 97 ? 29.619 12.081 -30.965 1.00 54.19 97 LYS A C 1
ATOM 761 O O . LYS A 1 97 ? 30.128 11.374 -31.831 1.00 54.19 97 LYS A O 1
ATOM 766 N N . LYS A 1 98 ? 29.990 13.346 -30.741 1.00 50.91 98 LYS A N 1
ATOM 767 C CA . LYS A 1 98 ? 31.356 13.840 -30.970 1.00 50.91 98 LYS A CA 1
ATOM 768 C C . LYS A 1 98 ? 32.206 13.553 -29.742 1.00 50.91 98 LYS A C 1
ATOM 770 O O . LYS A 1 98 ? 31.657 13.692 -28.627 1.00 50.91 98 LYS A O 1
#

Foldseek 3Di:
DVLVVVLVVLLLVQLVVLLVQACPDPQFQRPDSVSSSVQLVCLLCVVGDPGDQRPDPVSVVSSVVSNVSSCVSVVVVVVVVVVVVVVVVCVVPVPPPD

Secondary structure (DSSP, 8-state):
-HHHHHHHHHHHHHHHHHHHHHTTSTT-S--SHHHHHHHHHHHHTTS--SSPPP-SHHHHHHHHHHHHHHHHHHHHHHHHHHHHHHHHHHHH--TT--

pLDDT: mean 91.09, std 8.92, range [50.91, 97.81]